Protein AF-A0AAJ2JBA6-F1 (afdb_monomer)

Solvent-accessible surface area (backbone atoms only — not comparable to full-atom values): 7989 Å² total; per-residue (Å²): 108,72,66,62,55,49,60,54,68,67,57,73,70,75,70,41,40,77,87,55,44,64,61,51,51,50,54,51,49,27,51,51,52,45,54,54,62,50,60,77,57,90,65,50,72,63,59,55,51,48,52,52,48,30,48,52,34,44,50,48,20,51,51,28,35,30,53,21,31,52,28,48,51,51,33,54,52,36,50,52,50,52,52,50,58,53,59,75,43,74,88,53,85,73,52,73,68,57,45,51,56,51,50,52,44,51,53,52,29,50,55,28,48,54,51,22,55,53,27,46,51,51,20,54,50,31,45,50,53,25,58,70,52,46,56,70,93,41,58,85,73,94,78,77,76,132

Foldseek 3Di:
DVVLLCLLVVQDLPQFDPVCVVLLVLLSQLLVVLVVVCVPDPRDPVSVVLSVVLSVLSSQLSVLRNQLSVLVVQLVVLVVVLVVLVVVCVPPDDDPVSVVVNVVSVVSSVVSVVSNVVSVVSSVVSSVVSVVSRDPVSNPDPPDDD

Nearest PDB structures (foldseek):
  3tul-assembly5_D  TM=8.675E-01  e=2.224E-01  Salmonella enterica subsp. enterica serovar Typhimurium
  4ilo-assembly1_A  TM=5.599E-01  e=1.055E+00  Chlamydia trachomatis L2/434/Bu
  8qb7-assembly1_A  TM=4.424E-01  e=3.302E+00  Saccharomyces cerevisiae
  7pru-assembly1_B  TM=3.758E-01  e=2.070E+00  Thermochaetoides thermophila DSM 1495

Radius of gyration: 21.53 Å; Cα contacts (8 Å, |Δi|>4): 115; chains: 1; bounding box: 51×33×66 Å

Mean predicted aligned error: 6.48 Å

pLDDT: mean 88.27, std 13.74, range [35.19, 98.19]

Sequence (146 aa):
MNELLAAIDSISLDEVMTADTSFLDEQRGAIRLWIGSVSQGEISKEARAAVLEAIKLFRAAVTCAKHKAKAQRQIEQAEAILKELDARQGGKQRSGEDLEDYNAVINRRADFIDKYNYRDNEFKSAYKDVSNAIPSEWAHGSGMRA

Organism: Stenotrophomonas maltophilia (NCBI:txid40324)

Secondary structure (DSSP, 8-state):
-HHHHHHHHTS--TTS-HHHHHHHHHHHHHHHHHHHHHTTS---HHHHHHHHHHHHHHHHHHHHHHHHHHHHHHHHHHHHHHHHHHHHHTTPPPPHHHHHHHHHHHHHHHHHHHHHHHHHHHHHHHHHHHHHHS-TTT--------

Structure (mmCIF, N/CA/C/O backbone):
data_AF-A0AAJ2JBA6-F1
#
_entry.id   AF-A0AAJ2JBA6-F1
#
loop_
_atom_site.group_PDB
_atom_site.id
_atom_site.type_symbol
_atom_site.label_atom_id
_atom_site.label_alt_id
_atom_site.label_comp_id
_atom_site.label_asym_id
_atom_site.label_entity_id
_atom_site.label_seq_id
_atom_site.pdbx_PDB_ins_code
_atom_site.Cartn_x
_atom_site.Cartn_y
_atom_site.Cartn_z
_atom_site.occupancy
_atom_site.B_iso_or_equiv
_atom_site.auth_seq_id
_atom_site.auth_comp_id
_atom_site.auth_asym_id
_atom_site.auth_atom_id
_atom_site.pdbx_PDB_model_num
ATOM 1 N N . MET A 1 1 ? 14.291 -9.634 -23.522 1.00 58.00 1 MET A N 1
ATOM 2 C CA . MET A 1 1 ? 12.965 -8.979 -23.515 1.00 58.00 1 MET A CA 1
ATOM 3 C C . MET A 1 1 ? 11.989 -9.677 -22.564 1.00 58.00 1 MET A C 1
ATOM 5 O O . MET A 1 1 ? 11.593 -9.046 -21.593 1.00 58.00 1 MET A O 1
ATOM 9 N N . ASN A 1 2 ? 11.684 -10.972 -22.750 1.00 74.31 2 ASN A N 1
ATOM 10 C CA . ASN A 1 2 ? 10.711 -11.700 -21.910 1.00 74.31 2 ASN A CA 1
ATOM 11 C C . ASN A 1 2 ? 11.012 -11.695 -20.399 1.00 74.31 2 ASN A C 1
ATOM 13 O O . ASN A 1 2 ? 10.084 -11.635 -19.607 1.00 74.31 2 ASN A O 1
ATOM 17 N N . GLU A 1 3 ? 12.282 -11.695 -19.985 1.00 86.88 3 GLU A N 1
ATOM 18 C CA . GLU A 1 3 ? 12.648 -11.719 -18.557 1.00 86.88 3 GLU A CA 1
ATOM 19 C C . GLU A 1 3 ? 12.299 -10.429 -17.801 1.00 86.88 3 GLU A C 1
ATOM 21 O O . GLU A 1 3 ? 11.880 -10.497 -16.651 1.00 86.88 3 GLU A O 1
ATOM 26 N N . LEU A 1 4 ? 12.460 -9.253 -18.424 1.00 90.06 4 LEU A N 1
ATOM 27 C CA . LEU A 1 4 ? 12.171 -7.970 -17.766 1.00 90.06 4 LEU A CA 1
ATOM 28 C C . LEU A 1 4 ? 10.663 -7.762 -17.618 1.00 90.06 4 LEU A C 1
ATOM 30 O O . LEU A 1 4 ? 10.206 -7.352 -16.555 1.00 90.06 4 LEU A O 1
ATOM 34 N N . LEU A 1 5 ? 9.901 -8.109 -18.663 1.00 91.88 5 LEU A N 1
ATOM 35 C CA . LEU A 1 5 ? 8.438 -8.110 -18.620 1.00 91.88 5 LEU A CA 1
ATOM 36 C C . LEU A 1 5 ? 7.916 -9.117 -17.587 1.00 91.88 5 LEU A C 1
ATOM 38 O O . LEU A 1 5 ? 7.072 -8.771 -16.770 1.00 91.88 5 LEU A O 1
ATOM 42 N N . ALA A 1 6 ? 8.478 -10.327 -17.544 1.00 92.88 6 ALA A N 1
ATOM 43 C CA . ALA A 1 6 ? 8.127 -11.306 -16.520 1.00 92.88 6 ALA A CA 1
ATOM 44 C C . ALA A 1 6 ? 8.463 -10.812 -15.101 1.00 92.88 6 ALA A C 1
ATOM 46 O O . ALA A 1 6 ? 7.680 -11.026 -14.182 1.00 92.88 6 ALA A O 1
ATOM 47 N N . ALA A 1 7 ? 9.595 -10.126 -14.909 1.00 94.12 7 ALA A N 1
ATOM 48 C CA . ALA A 1 7 ? 10.013 -9.623 -13.600 1.00 94.12 7 ALA A CA 1
ATOM 49 C C . ALA A 1 7 ? 9.124 -8.492 -13.058 1.00 94.12 7 ALA A C 1
ATOM 51 O O . ALA A 1 7 ? 8.947 -8.403 -11.839 1.00 94.12 7 ALA A O 1
ATOM 52 N N . ILE A 1 8 ? 8.586 -7.630 -13.931 1.00 95.31 8 ILE A N 1
ATOM 53 C CA . ILE A 1 8 ? 7.619 -6.596 -13.533 1.00 95.31 8 ILE A CA 1
ATOM 54 C C . ILE A 1 8 ? 6.219 -7.194 -13.329 1.00 95.31 8 ILE A C 1
ATOM 56 O O . ILE A 1 8 ? 5.551 -6.854 -12.352 1.00 95.31 8 ILE A O 1
ATOM 60 N N . ASP A 1 9 ? 5.809 -8.141 -14.179 1.00 94.88 9 ASP A N 1
ATOM 61 C CA . ASP A 1 9 ? 4.491 -8.785 -14.108 1.00 94.88 9 ASP A CA 1
ATOM 62 C C . ASP A 1 9 ? 4.377 -9.769 -12.933 1.00 94.88 9 ASP A C 1
ATOM 64 O O . ASP A 1 9 ? 3.285 -9.988 -12.414 1.00 94.88 9 ASP A O 1
ATOM 68 N N . SER A 1 10 ? 5.496 -10.309 -12.437 1.00 96.00 10 SER A N 1
ATOM 69 C CA . SER A 1 10 ? 5.507 -11.160 -11.241 1.00 96.00 10 SER A CA 1
ATOM 70 C C . SER A 1 10 ? 5.255 -10.392 -9.939 1.00 96.00 10 SER A C 1
ATOM 72 O O . SER A 1 10 ? 5.134 -11.001 -8.876 1.00 96.00 10 SER A O 1
ATOM 74 N N . ILE A 1 11 ? 5.265 -9.057 -9.964 1.00 96.75 11 ILE A N 1
ATOM 75 C CA . ILE A 1 11 ? 5.041 -8.241 -8.769 1.00 96.75 11 ILE A CA 1
ATOM 76 C C . ILE A 1 11 ? 3.529 -8.117 -8.572 1.00 96.75 11 ILE A C 1
ATOM 78 O O . ILE A 1 11 ? 2.869 -7.354 -9.260 1.00 96.75 11 ILE A O 1
ATOM 82 N N . SER A 1 12 ? 2.954 -8.863 -7.635 1.00 96.12 12 SER A N 1
ATOM 83 C CA . SER A 1 12 ? 1.514 -8.787 -7.350 1.00 96.12 12 SER A CA 1
ATOM 84 C C . SER A 1 12 ? 1.163 -7.521 -6.551 1.00 96.12 12 SER A C 1
ATOM 86 O O . SER A 1 12 ? 1.808 -7.232 -5.537 1.00 96.12 12 SER A O 1
ATOM 88 N N . LEU A 1 13 ? 0.109 -6.810 -6.975 1.00 96.00 13 LEU A N 1
ATOM 89 C CA . LEU A 1 13 ? -0.511 -5.710 -6.214 1.00 96.00 13 LEU A CA 1
ATOM 90 C C . LEU A 1 13 ? -1.586 -6.201 -5.237 1.00 96.00 13 LEU A C 1
ATOM 92 O O . LEU A 1 13 ? -2.236 -5.387 -4.586 1.00 96.00 13 LEU A O 1
ATOM 96 N N . ASP A 1 14 ? -1.763 -7.516 -5.096 1.00 95.44 14 ASP A N 1
ATOM 97 C CA . ASP A 1 14 ? -2.711 -8.060 -4.132 1.00 95.44 14 ASP A CA 1
ATOM 98 C C . ASP A 1 14 ? -2.360 -7.566 -2.733 1.00 95.44 14 ASP A C 1
ATOM 100 O O . ASP A 1 14 ? -1.184 -7.436 -2.373 1.00 95.44 14 ASP A O 1
ATOM 104 N N . GLU A 1 15 ? -3.402 -7.326 -1.943 1.00 95.12 15 GLU A N 1
ATOM 105 C CA . GLU A 1 15 ? -3.331 -6.800 -0.581 1.00 95.12 15 GLU A CA 1
ATOM 106 C C . GLU A 1 15 ? -2.904 -5.333 -0.453 1.00 95.12 15 GLU A C 1
ATOM 108 O O . GLU A 1 15 ? -2.895 -4.828 0.670 1.00 95.12 15 GLU A O 1
ATOM 113 N N . VAL A 1 16 ? -2.608 -4.637 -1.552 1.00 96.94 16 VAL A N 1
ATOM 114 C CA . VAL A 1 16 ? -2.426 -3.182 -1.546 1.00 96.94 16 VAL A CA 1
ATOM 115 C C . VAL A 1 16 ? -3.781 -2.484 -1.372 1.00 96.94 16 VAL A C 1
ATOM 117 O O . VAL A 1 16 ? -4.829 -3.011 -1.749 1.00 96.94 16 VAL A O 1
ATOM 120 N N . MET A 1 17 ? -3.780 -1.294 -0.769 1.00 95.56 17 MET A N 1
ATOM 121 C CA . MET A 1 17 ? -4.984 -0.468 -0.678 1.00 95.56 17 MET A CA 1
ATOM 122 C C . MET A 1 17 ? -5.414 0.007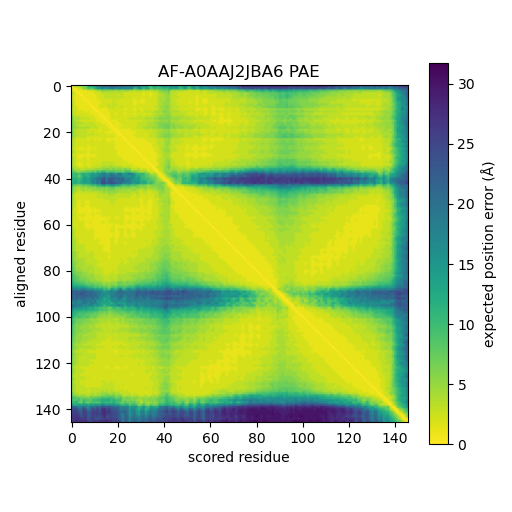 -2.069 1.00 95.56 17 MET A C 1
ATOM 124 O O . MET A 1 17 ? 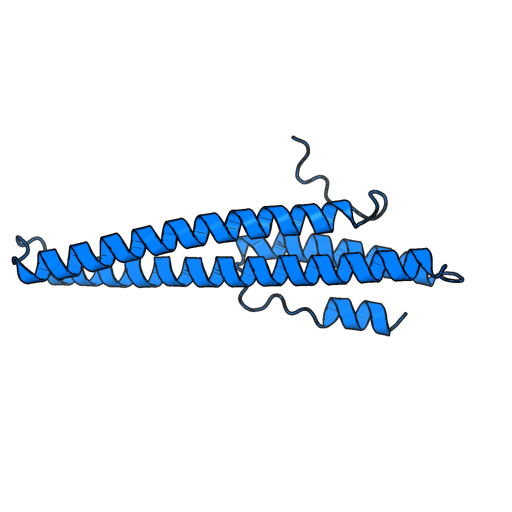-4.588 0.435 -2.875 1.00 95.56 17 MET A O 1
ATOM 128 N N . THR A 1 18 ? -6.722 0.031 -2.329 1.00 93.75 18 THR A N 1
ATOM 129 C CA . THR A 1 18 ? -7.272 0.548 -3.593 1.00 93.75 18 THR A CA 1
ATOM 130 C C . THR A 1 18 ? -6.785 1.969 -3.891 1.00 93.75 18 THR A C 1
ATOM 132 O O . THR A 1 18 ? -6.457 2.269 -5.034 1.00 93.75 18 THR A O 1
ATOM 135 N N . ALA A 1 19 ? -6.650 2.809 -2.858 1.00 91.25 19 ALA A N 1
ATOM 136 C CA . ALA A 1 19 ? -6.151 4.180 -2.978 1.00 91.25 19 ALA A CA 1
ATOM 137 C C . ALA A 1 19 ? -4.711 4.279 -3.518 1.00 91.25 19 ALA A C 1
ATOM 139 O O . ALA A 1 19 ? -4.378 5.267 -4.162 1.00 91.25 19 ALA A O 1
ATOM 140 N N . ASP A 1 20 ? -3.871 3.266 -3.286 1.00 93.44 20 ASP A N 1
ATOM 141 C CA . ASP A 1 20 ? -2.470 3.253 -3.727 1.00 93.44 20 ASP A CA 1
ATOM 142 C C . ASP A 1 20 ? -2.290 2.509 -5.069 1.00 93.44 20 ASP A C 1
ATOM 144 O O . ASP A 1 20 ? -1.245 2.613 -5.713 1.00 93.44 20 ASP A O 1
ATOM 148 N N . THR A 1 21 ? -3.305 1.753 -5.509 1.00 92.69 21 THR A N 1
ATOM 149 C CA . THR A 1 21 ? -3.210 0.862 -6.679 1.00 92.69 21 THR A CA 1
ATOM 150 C C . THR A 1 21 ? -3.040 1.643 -7.979 1.00 92.69 21 THR A C 1
ATOM 152 O O . THR A 1 21 ? -2.175 1.297 -8.776 1.00 92.69 21 THR A O 1
ATOM 155 N N . SER A 1 22 ? -3.795 2.731 -8.173 1.00 90.12 22 SER A N 1
ATOM 156 C CA . SER A 1 22 ? -3.709 3.552 -9.391 1.00 90.12 22 SER A CA 1
ATOM 157 C C . SER A 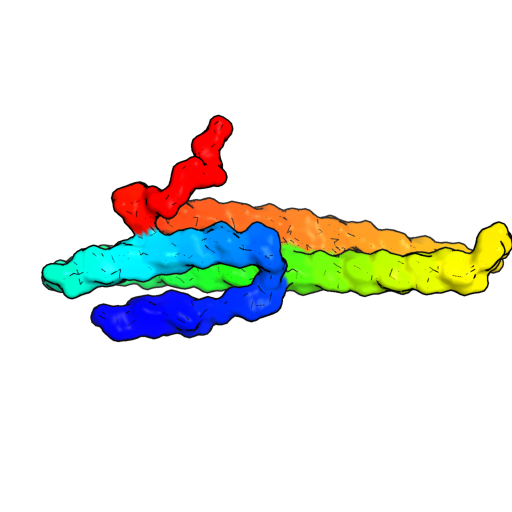1 22 ? -2.307 4.119 -9.614 1.00 90.12 22 SER A C 1
ATOM 159 O O . SER A 1 22 ? -1.799 4.083 -10.730 1.00 90.12 22 SER A O 1
ATOM 161 N N . PHE A 1 23 ? -1.659 4.583 -8.543 1.00 88.94 23 PHE A N 1
ATOM 162 C CA . PHE A 1 23 ? -0.299 5.115 -8.601 1.00 88.94 23 PHE A CA 1
ATOM 163 C C . PHE A 1 23 ? 0.716 4.023 -8.948 1.00 88.94 23 PHE A C 1
ATOM 165 O O . PHE A 1 23 ? 1.616 4.236 -9.754 1.00 88.94 23 PHE A O 1
ATOM 172 N N . LEU A 1 24 ? 0.577 2.832 -8.365 1.00 94.62 24 LEU A N 1
ATOM 173 C CA . LEU A 1 24 ? 1.471 1.709 -8.650 1.00 94.62 24 LEU A CA 1
ATOM 174 C C . LEU A 1 24 ? 1.283 1.159 -10.068 1.00 94.62 24 LEU A C 1
ATOM 176 O O . LEU A 1 24 ? 2.269 0.807 -10.717 1.00 94.62 24 LEU A O 1
ATOM 180 N N . ASP A 1 25 ? 0.054 1.111 -10.575 1.00 94.38 25 ASP A N 1
ATOM 181 C CA . ASP A 1 25 ? -0.205 0.709 -11.958 1.00 94.38 25 ASP A CA 1
ATOM 182 C C . ASP A 1 25 ? 0.350 1.723 -12.966 1.00 94.38 25 ASP A C 1
ATOM 184 O O . ASP A 1 25 ? 0.884 1.313 -13.998 1.00 94.38 25 ASP A O 1
ATOM 188 N N . GLU A 1 26 ? 0.325 3.022 -12.654 1.00 92.00 26 GLU A N 1
ATOM 189 C CA . GLU A 1 26 ? 0.992 4.050 -13.462 1.00 92.00 26 GLU A CA 1
ATOM 190 C C . GLU A 1 26 ? 2.505 3.788 -13.565 1.00 92.00 26 GLU A C 1
ATOM 192 O O . GLU A 1 26 ? 3.046 3.690 -14.669 1.00 92.00 26 GLU A O 1
ATOM 197 N N . GLN A 1 27 ? 3.182 3.572 -12.429 1.00 93.56 27 GLN A N 1
ATOM 198 C CA . GLN A 1 27 ? 4.622 3.272 -12.412 1.00 93.56 27 GLN A CA 1
ATOM 199 C C . GLN A 1 27 ? 4.945 1.969 -13.152 1.00 93.56 27 GLN A C 1
ATOM 201 O O . GLN A 1 27 ? 5.901 1.897 -13.927 1.00 93.56 27 GLN A O 1
ATOM 206 N N . ARG A 1 28 ? 4.122 0.932 -12.966 1.00 95.25 28 ARG A N 1
ATOM 207 C CA . ARG A 1 28 ? 4.23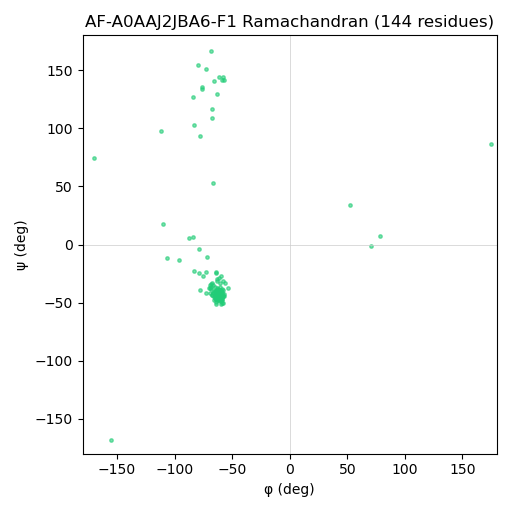2 -0.322 -13.718 1.00 95.25 28 ARG A CA 1
ATOM 208 C C . ARG A 1 28 ? 4.105 -0.086 -15.219 1.00 95.25 28 ARG A C 1
ATOM 210 O O . ARG A 1 28 ? 4.901 -0.634 -15.980 1.00 95.25 28 ARG A O 1
ATOM 217 N N . GLY A 1 29 ? 3.117 0.695 -15.647 1.00 93.00 29 GLY A N 1
ATOM 218 C CA . GLY A 1 29 ? 2.895 1.039 -17.049 1.00 93.00 29 GLY A CA 1
ATOM 219 C C . GLY A 1 29 ? 4.104 1.746 -17.657 1.00 93.00 29 GLY A C 1
ATOM 220 O O . GLY A 1 29 ? 4.599 1.321 -18.701 1.00 93.00 29 GLY A O 1
ATOM 221 N N . ALA A 1 30 ? 4.641 2.746 -16.960 1.00 91.94 30 ALA A N 1
ATOM 222 C CA . ALA A 1 30 ? 5.833 3.477 -17.380 1.00 91.94 30 ALA A CA 1
ATOM 223 C C . ALA A 1 30 ? 7.064 2.560 -17.518 1.00 91.94 30 ALA A C 1
ATOM 225 O O . ALA A 1 30 ? 7.759 2.595 -18.536 1.00 91.94 30 ALA A O 1
ATOM 226 N N . ILE A 1 31 ? 7.287 1.649 -16.561 1.00 92.69 31 ILE A N 1
ATOM 227 C CA . ILE A 1 31 ? 8.359 0.642 -16.646 1.00 92.69 31 ILE A CA 1
ATOM 228 C C . ILE A 1 31 ? 8.147 -0.292 -17.848 1.00 92.69 31 ILE A C 1
ATOM 230 O O . ILE A 1 31 ? 9.102 -0.597 -18.562 1.00 92.69 31 ILE A O 1
ATOM 234 N N . ARG A 1 32 ? 6.912 -0.738 -18.118 1.00 92.19 32 ARG A N 1
ATOM 235 C CA . ARG A 1 32 ? 6.603 -1.600 -19.278 1.00 92.19 32 ARG A CA 1
ATOM 236 C C . ARG A 1 32 ? 6.863 -0.891 -20.605 1.00 92.19 32 ARG A C 1
ATOM 238 O O . ARG A 1 32 ? 7.434 -1.508 -21.505 1.00 92.19 32 ARG A O 1
ATOM 245 N N . LEU A 1 33 ? 6.487 0.383 -20.721 1.00 88.75 33 LEU A N 1
ATOM 246 C CA . LEU A 1 33 ? 6.781 1.204 -21.899 1.00 88.75 33 LEU A CA 1
ATOM 247 C C . LEU A 1 33 ? 8.290 1.356 -22.099 1.00 88.75 33 LEU A C 1
ATOM 249 O O . LEU A 1 33 ? 8.785 1.133 -23.204 1.00 88.75 33 LEU A O 1
ATOM 253 N N . TRP A 1 34 ? 9.028 1.632 -21.021 1.00 88.94 34 TRP A N 1
ATOM 254 C CA . TRP A 1 34 ? 10.483 1.734 -21.068 1.00 88.94 34 TRP A CA 1
ATOM 255 C C . TRP A 1 34 ? 11.140 0.415 -21.505 1.00 88.94 34 TRP A C 1
ATOM 257 O O . TRP A 1 34 ? 11.982 0.417 -22.403 1.00 88.94 34 TRP A O 1
ATOM 267 N N . ILE A 1 35 ? 10.697 -0.731 -20.970 1.00 88.75 35 ILE A N 1
ATOM 268 C CA . ILE A 1 35 ? 11.144 -2.062 -21.422 1.00 88.75 35 ILE A CA 1
ATOM 269 C C . ILE A 1 35 ? 10.881 -2.252 -22.923 1.00 88.75 35 ILE A C 1
ATOM 271 O O . ILE A 1 35 ? 11.749 -2.765 -23.635 1.00 88.75 35 ILE A O 1
ATOM 275 N N . GLY A 1 36 ? 9.694 -1.863 -23.400 1.00 85.38 36 GLY A N 1
ATOM 276 C CA . GLY A 1 36 ? 9.302 -1.971 -24.805 1.00 85.38 36 GLY A CA 1
ATOM 277 C C . GLY A 1 36 ? 10.198 -1.148 -25.728 1.00 85.38 36 GLY A C 1
ATOM 278 O O . GLY A 1 36 ? 10.684 -1.678 -26.723 1.00 85.38 36 GLY A O 1
ATOM 279 N N . SER A 1 37 ? 10.476 0.101 -25.353 1.00 80.06 37 SER A N 1
ATOM 280 C CA . SER A 1 37 ? 11.365 1.011 -26.086 1.00 80.06 37 SER A CA 1
ATOM 281 C C . SER A 1 37 ? 12.801 0.491 -26.151 1.00 80.06 37 SER A C 1
ATOM 283 O O . SER A 1 37 ? 13.383 0.370 -27.228 1.00 80.06 37 SER A O 1
ATOM 285 N N . VAL A 1 38 ? 13.346 0.062 -25.008 1.00 75.12 38 VAL A N 1
ATOM 286 C CA . VAL A 1 38 ? 14.708 -0.479 -24.929 1.00 75.12 38 VAL A CA 1
ATOM 287 C C . VAL A 1 38 ? 14.835 -1.767 -25.755 1.00 75.12 38 VAL A C 1
ATOM 289 O O . VAL A 1 38 ? 15.883 -2.029 -26.330 1.00 75.12 38 VAL A O 1
ATOM 292 N N . SER A 1 39 ? 13.762 -2.548 -25.901 1.00 67.50 39 SER A N 1
ATOM 293 C CA . SER A 1 39 ? 13.784 -3.818 -26.642 1.00 67.50 39 SER A CA 1
ATOM 294 C C . SER A 1 39 ? 13.720 -3.690 -28.174 1.00 67.50 39 SER A C 1
ATOM 296 O O . SER A 1 39 ? 13.822 -4.714 -28.849 1.00 67.50 39 SER A O 1
ATOM 298 N N . GLN A 1 40 ? 13.570 -2.484 -28.740 1.00 62.59 40 GLN A N 1
ATOM 299 C CA . GLN A 1 40 ? 13.522 -2.261 -30.197 1.00 62.59 40 GLN A CA 1
ATOM 300 C C . GLN A 1 40 ? 14.915 -2.138 -30.867 1.00 62.59 40 GLN A C 1
ATOM 302 O O . GLN A 1 40 ? 14.988 -1.890 -32.069 1.00 62.59 40 GLN A O 1
ATOM 307 N N . GLY A 1 41 ? 16.017 -2.364 -30.132 1.00 61.94 41 GLY A N 1
ATOM 308 C CA . GLY A 1 41 ? 17.398 -2.359 -30.647 1.00 61.94 41 GLY A CA 1
ATOM 309 C C . GLY A 1 41 ? 18.383 -3.196 -29.808 1.00 61.94 41 GLY A C 1
ATOM 310 O O . GLY A 1 41 ? 17.969 -3.967 -28.940 1.00 61.94 41 GLY A O 1
ATOM 311 N N . GLU A 1 42 ? 19.697 -3.063 -30.047 1.00 61.00 42 GLU A N 1
ATOM 312 C CA . GLU A 1 42 ? 20.721 -3.631 -29.152 1.00 61.00 42 GLU A CA 1
ATOM 313 C C . GLU A 1 42 ? 20.694 -2.899 -27.805 1.00 61.00 42 GLU A C 1
ATOM 315 O O . GLU A 1 42 ? 21.074 -1.735 -27.686 1.00 61.00 42 GLU A O 1
ATOM 320 N N . ILE A 1 43 ? 20.220 -3.596 -26.773 1.00 66.06 43 ILE A N 1
ATOM 321 C CA . ILE A 1 43 ? 20.145 -3.063 -25.416 1.00 66.06 43 ILE A CA 1
ATOM 322 C C . ILE A 1 43 ? 21.563 -2.878 -24.876 1.00 66.06 43 ILE A C 1
ATOM 324 O O . ILE A 1 43 ? 22.270 -3.865 -24.647 1.00 66.06 43 ILE A O 1
ATOM 328 N N . SER A 1 44 ? 21.959 -1.635 -24.595 1.00 78.50 44 SER A N 1
ATOM 329 C CA . SER A 1 44 ? 23.185 -1.396 -23.837 1.00 78.50 44 SER A CA 1
ATOM 330 C C . SER A 1 44 ? 23.064 -2.027 -22.444 1.00 78.50 44 SER A C 1
ATOM 332 O O . SER A 1 44 ? 21.984 -2.064 -21.837 1.00 78.50 44 SER A O 1
ATOM 334 N N . LYS A 1 45 ? 24.167 -2.562 -21.911 1.00 81.38 45 LYS A N 1
ATOM 335 C CA . LYS A 1 45 ? 24.160 -3.202 -20.583 1.00 81.38 45 LYS A CA 1
ATOM 336 C C . LYS A 1 45 ? 23.690 -2.225 -19.504 1.00 81.38 45 LYS A C 1
ATOM 338 O O . LYS A 1 45 ? 23.033 -2.636 -18.550 1.00 81.38 45 LYS A O 1
ATOM 343 N N . GLU A 1 46 ? 23.975 -0.945 -19.702 1.00 84.56 46 GLU A N 1
ATOM 344 C CA . GLU A 1 46 ? 23.602 0.177 -18.852 1.00 84.56 46 GLU A CA 1
ATOM 345 C C . GLU A 1 46 ? 22.082 0.383 -18.842 1.00 84.56 46 GLU A C 1
ATOM 347 O O . GLU A 1 46 ? 21.484 0.445 -17.769 1.00 84.56 46 GLU A O 1
ATOM 352 N N . ALA A 1 47 ? 21.433 0.395 -20.013 1.00 83.88 47 ALA A N 1
ATOM 353 C CA . ALA A 1 47 ? 19.980 0.533 -20.111 1.00 83.88 47 ALA A CA 1
ATOM 354 C C . ALA A 1 47 ? 19.258 -0.655 -19.456 1.00 83.88 47 ALA A C 1
ATOM 356 O O . ALA A 1 47 ? 18.306 -0.469 -18.697 1.00 83.88 47 ALA A O 1
ATOM 357 N N . ARG A 1 48 ? 19.750 -1.886 -19.670 1.00 86.69 48 ARG A N 1
ATOM 358 C CA . ARG A 1 48 ? 19.201 -3.077 -18.994 1.00 86.69 48 ARG A CA 1
ATOM 359 C C . ARG A 1 48 ? 19.356 -2.995 -17.476 1.00 86.69 48 ARG A C 1
ATOM 361 O O . ARG A 1 48 ? 18.432 -3.371 -16.756 1.00 86.69 48 ARG A O 1
ATOM 368 N N . ALA A 1 49 ? 20.511 -2.543 -16.989 1.00 89.81 49 ALA A N 1
ATOM 369 C CA . ALA A 1 49 ? 20.769 -2.400 -15.560 1.00 89.81 49 ALA A CA 1
ATOM 370 C C . ALA A 1 49 ? 19.850 -1.350 -14.917 1.00 89.81 49 ALA A C 1
ATOM 372 O O . ALA A 1 49 ? 19.296 -1.608 -13.851 1.00 89.81 49 ALA A O 1
ATOM 373 N N . ALA A 1 50 ? 19.629 -0.219 -15.591 1.00 91.25 50 ALA A N 1
ATOM 374 C CA . ALA A 1 50 ? 18.743 0.839 -15.115 1.00 91.25 50 ALA A CA 1
ATOM 375 C C . ALA A 1 50 ? 17.279 0.368 -15.006 1.00 91.25 50 ALA A C 1
ATOM 377 O O . ALA A 1 50 ? 16.636 0.576 -13.979 1.00 91.25 50 ALA A O 1
ATOM 378 N N . VAL A 1 51 ? 16.778 -0.362 -16.011 1.00 91.75 51 VAL A N 1
ATOM 379 C CA . VAL A 1 51 ? 15.430 -0.960 -15.972 1.00 91.75 51 VAL A CA 1
ATOM 380 C C . VAL A 1 51 ? 15.294 -1.970 -14.830 1.00 91.75 51 VAL A C 1
ATOM 382 O O . VAL A 1 51 ? 14.290 -1.979 -14.119 1.00 91.75 51 VAL A O 1
ATOM 385 N N . LEU A 1 52 ? 16.301 -2.827 -14.631 1.00 93.25 52 LEU A N 1
ATOM 386 C CA . LEU A 1 52 ? 16.304 -3.786 -13.523 1.00 93.25 52 LEU A CA 1
ATOM 387 C C . LEU A 1 52 ? 16.251 -3.084 -12.168 1.00 93.25 52 LEU A C 1
ATOM 389 O O . LEU A 1 52 ? 15.560 -3.559 -11.268 1.00 93.25 52 LEU A O 1
ATOM 393 N N . GLU A 1 53 ? 16.960 -1.968 -12.020 1.00 95.19 53 GLU A N 1
ATOM 394 C CA . GLU A 1 53 ? 16.928 -1.181 -10.794 1.00 95.19 53 GLU A CA 1
ATOM 395 C C . GLU A 1 53 ? 15.546 -0.567 -10.550 1.00 95.19 53 GLU A C 1
ATOM 397 O O . GLU A 1 53 ? 14.994 -0.733 -9.464 1.00 95.19 53 GLU A O 1
ATOM 402 N N . ALA A 1 54 ? 14.914 0.010 -11.575 1.00 95.31 54 ALA A N 1
ATOM 403 C CA . ALA A 1 54 ? 13.542 0.506 -11.466 1.00 95.31 54 ALA A CA 1
ATOM 404 C C . ALA A 1 54 ? 12.540 -0.599 -11.080 1.00 95.31 54 ALA A C 1
ATOM 406 O O . ALA A 1 54 ? 11.665 -0.370 -10.247 1.00 95.31 54 ALA A O 1
ATOM 407 N N . ILE A 1 55 ? 12.694 -1.825 -11.598 1.00 96.44 55 ILE A N 1
ATOM 408 C CA . ILE A 1 55 ? 11.857 -2.970 -11.195 1.00 96.44 55 ILE A CA 1
ATOM 409 C C . ILE A 1 55 ? 12.066 -3.328 -9.712 1.00 96.44 55 ILE A C 1
ATOM 411 O O . ILE A 1 55 ? 11.097 -3.643 -9.013 1.00 96.44 55 ILE A O 1
ATOM 415 N N . LYS A 1 56 ? 13.306 -3.284 -9.200 1.00 97.38 56 LYS A N 1
ATOM 416 C CA . LYS A 1 56 ? 13.578 -3.530 -7.771 1.00 97.38 56 LYS A CA 1
ATOM 417 C C . LYS A 1 56 ? 12.951 -2.456 -6.892 1.00 97.38 56 LYS A C 1
ATOM 419 O O . LYS A 1 56 ? 12.302 -2.797 -5.904 1.00 97.38 56 LYS A O 1
ATOM 424 N N . LEU A 1 57 ? 13.111 -1.189 -7.265 1.00 97.44 57 LEU A N 1
ATOM 425 C CA . LEU A 1 57 ? 12.501 -0.068 -6.557 1.00 97.44 57 LEU A CA 1
ATOM 426 C C . LEU A 1 57 ? 10.975 -0.197 -6.571 1.00 97.44 57 LEU A C 1
ATOM 428 O O . LEU A 1 57 ? 10.332 -0.035 -5.537 1.00 97.44 57 LEU A O 1
ATOM 432 N N . PHE A 1 58 ? 10.389 -0.599 -7.704 1.00 97.75 58 PHE A N 1
ATOM 433 C CA . PHE A 1 58 ? 8.947 -0.808 -7.811 1.00 97.75 58 PHE A CA 1
ATOM 434 C C . PHE A 1 58 ? 8.471 -1.922 -6.877 1.00 97.75 58 PHE A C 1
ATOM 436 O O . PHE A 1 58 ? 7.485 -1.761 -6.158 1.00 97.75 58 PHE A O 1
ATOM 443 N N . ARG A 1 59 ? 9.214 -3.030 -6.793 1.00 98.00 59 ARG A N 1
ATOM 444 C CA . ARG A 1 59 ? 8.939 -4.097 -5.821 1.00 98.00 59 ARG A CA 1
ATOM 445 C C . ARG A 1 59 ? 9.006 -3.598 -4.375 1.00 98.00 59 ARG A C 1
ATOM 447 O O . ARG A 1 59 ? 8.177 -4.008 -3.559 1.00 98.00 59 ARG A O 1
ATOM 454 N N . ALA A 1 60 ? 9.972 -2.740 -4.055 1.00 97.19 60 ALA A N 1
ATOM 455 C CA . ALA A 1 60 ? 10.089 -2.138 -2.731 1.00 97.19 60 ALA A CA 1
ATOM 456 C C . ALA A 1 60 ? 8.875 -1.248 -2.420 1.00 97.19 60 ALA A C 1
ATOM 458 O O . ALA A 1 60 ? 8.249 -1.431 -1.377 1.00 97.19 60 ALA A O 1
ATOM 459 N N . ALA A 1 61 ? 8.463 -0.389 -3.358 1.00 97.38 61 ALA A N 1
ATOM 460 C CA . ALA A 1 61 ? 7.273 0.450 -3.216 1.00 97.38 61 ALA A CA 1
ATOM 461 C C . ALA A 1 61 ? 5.998 -0.378 -2.997 1.00 97.38 61 ALA A C 1
ATOM 463 O O . ALA A 1 61 ? 5.238 -0.105 -2.069 1.00 97.38 61 ALA A O 1
ATOM 464 N N . VAL A 1 62 ? 5.799 -1.448 -3.775 1.00 98.12 62 VAL A N 1
ATOM 465 C CA . VAL A 1 62 ? 4.676 -2.383 -3.583 1.00 98.12 62 VAL A CA 1
ATOM 466 C C . VAL A 1 62 ? 4.729 -3.043 -2.201 1.00 98.12 62 VAL A C 1
ATOM 468 O O . VAL A 1 62 ? 3.705 -3.167 -1.534 1.00 98.12 62 VAL A O 1
ATOM 471 N N . THR A 1 63 ? 5.914 -3.432 -1.729 1.00 97.75 63 THR A N 1
ATOM 472 C CA . THR A 1 63 ? 6.081 -4.027 -0.392 1.00 97.75 63 THR A CA 1
ATOM 473 C C . THR A 1 63 ? 5.709 -3.036 0.715 1.00 97.75 63 THR A C 1
ATOM 475 O O . THR A 1 63 ? 4.958 -3.387 1.628 1.00 97.75 63 THR A O 1
ATOM 478 N N . CYS A 1 64 ? 6.156 -1.781 0.612 1.00 97.44 64 CYS A N 1
ATOM 479 C CA . CYS A 1 64 ? 5.763 -0.712 1.531 1.00 97.44 64 CYS A CA 1
ATOM 480 C C . CYS A 1 64 ? 4.245 -0.475 1.510 1.00 97.44 64 CYS A C 1
ATOM 482 O O . CYS A 1 64 ? 3.629 -0.394 2.573 1.00 97.44 64 CYS A O 1
ATOM 484 N N . ALA A 1 65 ? 3.625 -0.457 0.326 1.00 97.62 65 ALA A N 1
ATOM 485 C CA . ALA A 1 65 ? 2.178 -0.304 0.181 1.00 97.62 65 ALA A CA 1
ATOM 486 C C . ALA A 1 65 ? 1.399 -1.447 0.859 1.00 97.62 65 ALA A C 1
ATOM 488 O O . ALA A 1 65 ? 0.411 -1.201 1.550 1.00 97.62 65 ALA A O 1
ATOM 489 N N . LYS A 1 66 ? 1.871 -2.699 0.757 1.00 98.19 66 LYS A N 1
ATOM 490 C CA . LYS A 1 66 ? 1.275 -3.840 1.481 1.00 98.19 66 LYS A CA 1
ATOM 491 C C . LYS A 1 66 ? 1.425 -3.707 2.996 1.00 98.19 66 LYS A C 1
ATOM 493 O O . LYS A 1 66 ? 0.492 -4.004 3.742 1.00 98.19 66 LYS A O 1
ATOM 498 N N . HIS A 1 67 ? 2.575 -3.237 3.481 1.00 97.62 67 HIS A N 1
ATOM 499 C CA . HIS A 1 67 ? 2.771 -2.985 4.912 1.00 97.62 67 HIS A CA 1
ATOM 500 C C . HIS A 1 67 ? 1.849 -1.882 5.441 1.00 97.62 67 HIS A C 1
ATOM 502 O O . HIS A 1 67 ? 1.267 -2.045 6.517 1.00 97.62 67 HIS A O 1
ATOM 508 N N . LYS A 1 68 ? 1.679 -0.799 4.676 1.00 97.31 68 LYS A N 1
ATOM 509 C CA . LYS A 1 68 ? 0.711 0.268 4.950 1.00 97.31 68 LYS A CA 1
ATOM 510 C C . LYS A 1 68 ? -0.717 -0.284 4.995 1.00 97.31 68 LYS A C 1
ATOM 512 O O . LYS A 1 68 ? -1.403 -0.098 5.997 1.00 97.31 68 LYS A O 1
ATOM 517 N N . ALA A 1 69 ? -1.126 -1.053 3.985 1.00 97.69 69 ALA A N 1
ATOM 518 C CA . ALA A 1 69 ? -2.441 -1.694 3.930 1.00 97.69 69 ALA A CA 1
ATOM 519 C C . ALA A 1 69 ? -2.701 -2.605 5.137 1.00 97.69 69 ALA A C 1
ATOM 521 O O . ALA A 1 69 ? -3.777 -2.586 5.734 1.00 97.69 69 ALA A O 1
ATOM 522 N N . LYS A 1 70 ? -1.694 -3.386 5.544 1.00 97.38 70 LYS A N 1
ATOM 523 C CA . LYS A 1 70 ? -1.783 -4.227 6.738 1.00 97.38 70 LYS A CA 1
ATOM 524 C C . LYS A 1 70 ? -1.983 -3.391 7.999 1.00 97.38 70 LYS A C 1
ATOM 526 O O . LYS A 1 70 ? -2.819 -3.765 8.809 1.00 97.38 70 LYS A O 1
ATOM 531 N N . ALA A 1 71 ? -1.250 -2.289 8.168 1.00 96.81 71 ALA A N 1
ATOM 532 C CA . ALA A 1 71 ? -1.425 -1.394 9.313 1.00 96.81 71 ALA A CA 1
ATOM 533 C C . ALA A 1 71 ? -2.832 -0.772 9.339 1.00 96.81 71 ALA A C 1
ATOM 535 O O . ALA A 1 71 ? -3.471 -0.780 10.387 1.00 96.81 71 ALA A O 1
ATOM 536 N N . GLN A 1 72 ? -3.355 -0.352 8.182 1.00 97.94 72 GLN A N 1
ATOM 537 C CA . GLN A 1 72 ? -4.722 0.161 8.054 1.00 97.94 72 GLN A CA 1
ATOM 538 C C . GLN A 1 72 ? -5.771 -0.864 8.512 1.00 97.94 72 GLN A C 1
ATOM 540 O O . GLN A 1 72 ? -6.649 -0.534 9.304 1.00 97.94 72 GLN A O 1
ATOM 545 N N . ARG A 1 73 ? -5.634 -2.139 8.120 1.00 97.56 73 ARG A N 1
ATOM 546 C CA . ARG A 1 73 ? -6.534 -3.210 8.593 1.00 97.56 73 ARG A CA 1
ATOM 547 C C . ARG A 1 73 ? -6.499 -3.383 10.115 1.00 97.56 73 ARG A C 1
ATOM 549 O O . ARG A 1 73 ? -7.512 -3.734 10.708 1.00 97.56 73 ARG A O 1
ATOM 556 N N . GLN A 1 74 ? -5.351 -3.152 10.760 1.00 97.50 74 GLN A N 1
ATOM 557 C CA . GLN A 1 74 ? -5.255 -3.212 12.226 1.00 97.50 74 GLN A CA 1
ATOM 558 C C . GLN A 1 74 ? -6.039 -2.068 12.887 1.00 97.50 74 GLN A C 1
ATOM 560 O O . GLN A 1 74 ? -6.672 -2.285 13.919 1.00 97.50 74 GLN A O 1
ATOM 565 N N . ILE A 1 75 ? -6.036 -0.876 12.279 1.00 97.88 75 ILE A N 1
ATOM 566 C CA . ILE A 1 75 ? -6.845 0.267 12.727 1.00 97.88 75 ILE A CA 1
ATOM 567 C C . ILE A 1 75 ? -8.332 -0.070 12.598 1.00 97.88 75 ILE A C 1
ATOM 569 O O . ILE A 1 75 ? -9.065 0.049 13.574 1.00 97.88 75 ILE A O 1
ATOM 573 N N . GLU A 1 76 ? -8.759 -0.571 11.437 1.00 97.38 76 GLU A N 1
ATOM 574 C CA . GLU A 1 76 ? -10.155 -0.953 11.175 1.00 97.38 76 GLU A CA 1
ATOM 575 C C . GLU A 1 76 ? -10.653 -2.035 12.143 1.00 97.38 76 GLU A C 1
ATOM 577 O O . GLU A 1 76 ? -11.772 -1.961 12.647 1.00 97.38 76 GLU A O 1
ATOM 582 N N . GLN A 1 77 ? -9.810 -3.023 12.461 1.00 97.44 77 GLN A N 1
ATOM 583 C CA . GLN A 1 77 ? -10.120 -4.042 13.466 1.00 97.44 77 GLN A CA 1
ATOM 584 C C . GLN A 1 77 ? -10.295 -3.435 14.862 1.00 97.44 77 GLN A C 1
ATOM 586 O O . GLN A 1 77 ? -11.240 -3.785 15.565 1.00 97.44 77 GLN A O 1
ATOM 591 N N . ALA A 1 78 ? -9.413 -2.517 15.267 1.00 97.00 78 ALA A N 1
ATOM 592 C CA . ALA A 1 78 ? -9.543 -1.835 16.551 1.00 97.00 78 ALA A CA 1
ATOM 593 C C . ALA A 1 78 ? -10.812 -0.964 16.606 1.00 97.00 78 ALA A C 1
ATOM 595 O O . ALA A 1 78 ? -11.515 -0.970 17.612 1.00 97.00 78 ALA A O 1
ATOM 596 N N . GLU A 1 79 ? -11.152 -0.269 15.519 1.00 97.00 79 GLU A N 1
ATOM 597 C CA . GLU A 1 79 ? -12.387 0.519 15.405 1.00 97.00 79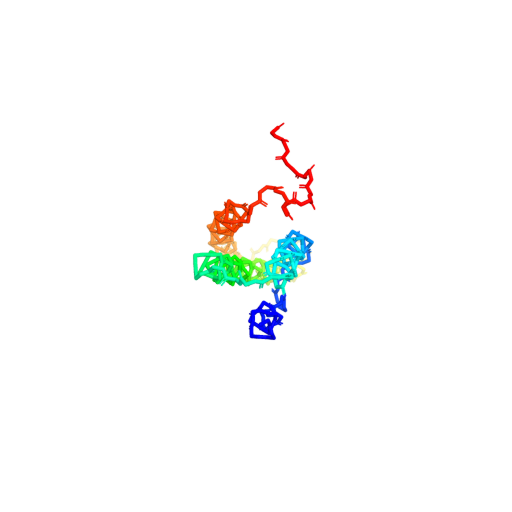 GLU A CA 1
ATOM 598 C C . GLU A 1 79 ? -13.645 -0.350 15.467 1.00 97.00 79 GLU A C 1
ATOM 600 O O . GLU A 1 79 ? -14.616 0.020 16.130 1.00 97.00 79 GLU A O 1
ATOM 605 N N . ALA A 1 80 ? -13.626 -1.527 14.838 1.00 96.94 80 ALA A N 1
ATOM 606 C CA . ALA A 1 80 ? -14.721 -2.486 14.931 1.00 96.94 80 ALA A CA 1
ATOM 607 C C . ALA A 1 80 ? -14.936 -2.964 16.377 1.00 96.94 80 ALA A C 1
ATOM 609 O O . ALA A 1 80 ? -16.078 -3.018 16.834 1.00 96.94 80 ALA A O 1
ATOM 610 N N . ILE A 1 81 ? -13.851 -3.239 17.111 1.00 95.25 81 ILE A N 1
ATOM 611 C CA . ILE A 1 81 ? -13.915 -3.619 18.529 1.00 95.25 81 ILE A CA 1
ATOM 612 C C . ILE A 1 81 ? -14.483 -2.470 19.370 1.00 95.25 81 ILE A C 1
ATOM 614 O O . ILE A 1 81 ? -15.394 -2.696 20.163 1.00 95.25 81 ILE A O 1
ATOM 618 N N . LEU A 1 82 ? -14.002 -1.234 19.184 1.00 94.38 82 LEU A N 1
ATOM 619 C CA . LEU A 1 82 ? -14.525 -0.067 19.910 1.00 94.38 82 LEU A CA 1
ATOM 620 C C . LEU A 1 82 ? -16.027 0.113 19.674 1.00 94.38 82 LEU A C 1
ATOM 622 O O . LEU A 1 82 ? -16.781 0.291 20.628 1.00 94.38 82 LEU A O 1
ATOM 626 N N . LYS A 1 83 ? -16.474 -0.027 18.423 1.00 93.31 83 LYS A N 1
ATOM 627 C CA . LYS A 1 83 ? -17.892 0.054 18.063 1.00 93.31 83 LYS A CA 1
ATOM 628 C C . LYS A 1 83 ? -18.728 -1.037 18.735 1.00 93.31 83 LYS A C 1
ATOM 630 O O . LYS A 1 83 ? -19.862 -0.779 19.136 1.00 93.31 83 LYS A O 1
ATOM 635 N N . GLU A 1 84 ? -18.196 -2.250 18.856 1.00 92.38 84 GLU A N 1
ATOM 636 C CA . GLU A 1 84 ? -18.871 -3.339 19.563 1.00 92.38 84 GLU A CA 1
ATOM 637 C C . GLU A 1 84 ? -18.967 -3.063 21.071 1.00 92.38 84 GLU A C 1
ATOM 639 O O . GLU A 1 84 ? -20.032 -3.249 21.662 1.00 92.38 84 GLU A O 1
ATOM 644 N N . LEU A 1 85 ? -17.890 -2.565 21.684 1.00 89.38 85 LEU A N 1
ATOM 645 C CA . LEU A 1 85 ? -17.879 -2.164 23.093 1.00 89.38 85 LEU A CA 1
ATOM 646 C C . LEU A 1 85 ? -18.872 -1.024 23.368 1.00 89.38 85 LEU A C 1
ATOM 648 O O . LEU A 1 85 ? -19.599 -1.074 24.359 1.00 89.38 85 LEU A O 1
ATOM 652 N N . ASP A 1 86 ? -18.958 -0.028 22.482 1.00 89.00 86 ASP A N 1
ATOM 653 C CA . ASP A 1 86 ? -19.963 1.042 22.555 1.00 89.00 86 ASP A CA 1
ATOM 654 C C . ASP A 1 86 ? -21.393 0.488 22.450 1.00 89.00 86 ASP A C 1
ATOM 656 O O . ASP A 1 86 ? -22.271 0.845 23.242 1.00 89.00 86 ASP A O 1
ATOM 660 N N . ALA A 1 87 ? -21.638 -0.425 21.504 1.00 88.06 87 ALA A N 1
ATOM 661 C CA . ALA A 1 87 ? -22.954 -1.024 21.298 1.00 88.06 87 ALA A CA 1
ATOM 662 C C . ALA A 1 87 ? -23.424 -1.839 22.514 1.00 88.06 87 ALA A C 1
ATOM 664 O O . ALA A 1 87 ? -24.596 -1.765 22.889 1.00 88.06 87 ALA A O 1
ATOM 665 N N . ARG A 1 88 ? -22.514 -2.576 23.165 1.00 85.81 88 ARG A N 1
ATOM 666 C CA . ARG A 1 88 ? -22.811 -3.381 24.363 1.00 85.81 88 ARG A CA 1
ATOM 667 C C . ARG A 1 88 ? -23.250 -2.538 25.560 1.00 85.81 88 ARG A C 1
ATOM 669 O O . ARG A 1 88 ? -23.977 -3.038 26.416 1.00 85.81 88 ARG A O 1
ATOM 676 N N . GLN A 1 89 ? -22.863 -1.266 25.619 1.00 83.75 89 GLN A N 1
ATOM 677 C CA . GLN A 1 89 ? -23.224 -0.402 26.741 1.00 83.75 89 GLN A CA 1
ATOM 678 C C . GLN A 1 89 ? -24.607 0.224 26.645 1.00 83.75 89 GLN A C 1
ATOM 680 O O . GLN A 1 89 ? -25.168 0.596 27.676 1.00 83.75 89 GLN A O 1
ATOM 685 N N . GLY A 1 90 ? -25.174 0.354 25.443 1.00 78.31 90 GLY A N 1
ATOM 686 C CA . GLY A 1 90 ? -26.527 0.891 25.264 1.00 78.31 90 GLY A CA 1
ATOM 687 C C . GLY A 1 90 ? -26.755 2.251 25.945 1.00 78.31 90 GLY A C 1
ATOM 688 O O . GLY A 1 90 ? -27.837 2.490 26.475 1.00 78.31 90 GLY A O 1
ATOM 689 N N . GLY A 1 91 ? -25.728 3.110 26.001 1.00 74.69 91 GLY A N 1
ATOM 690 C CA . GLY A 1 91 ? -25.789 4.431 26.643 1.00 74.69 91 GLY A CA 1
ATOM 691 C C . GLY A 1 91 ? -25.694 4.434 28.176 1.00 74.69 91 GLY A C 1
ATOM 692 O O . GLY A 1 91 ? -25.879 5.483 28.790 1.00 74.69 91 GLY A O 1
ATOM 693 N N . LYS A 1 92 ? -25.413 3.289 28.811 1.00 81.31 92 LYS A N 1
ATOM 694 C CA . LYS A 1 92 ? -25.146 3.207 30.255 1.00 81.31 92 LYS A CA 1
ATOM 695 C C . LYS A 1 92 ? -23.711 3.622 30.570 1.00 81.31 92 LYS A C 1
ATOM 697 O O . LYS A 1 92 ? -22.814 3.495 29.741 1.00 81.31 92 LYS A O 1
ATOM 702 N N . GLN A 1 93 ? -23.493 4.087 31.798 1.00 79.00 93 GLN A N 1
ATOM 703 C CA . GLN A 1 93 ? -22.153 4.375 32.296 1.00 79.00 93 GLN A CA 1
ATOM 704 C C . GLN A 1 93 ? -21.333 3.078 32.345 1.00 79.00 93 GLN A C 1
ATOM 706 O O . GLN A 1 93 ? -21.801 2.068 32.875 1.00 79.00 93 GLN A O 1
ATOM 711 N N . ARG A 1 94 ? -20.131 3.113 31.762 1.00 82.12 94 ARG A N 1
ATOM 712 C CA . ARG A 1 94 ? -19.200 1.980 31.738 1.00 82.12 94 ARG A CA 1
ATOM 713 C C . ARG A 1 94 ? -18.879 1.512 33.163 1.00 82.12 94 ARG A C 1
ATOM 715 O O . ARG A 1 94 ? -18.681 2.356 34.042 1.00 82.12 94 ARG A O 1
ATOM 722 N N . SER A 1 95 ? -18.755 0.202 33.380 1.00 85.06 95 SER A N 1
ATOM 723 C CA . SER A 1 95 ? -18.102 -0.300 34.594 1.00 85.06 95 SER A CA 1
ATOM 724 C C . SER A 1 95 ? -16.594 0.012 34.566 1.00 85.06 95 SER A C 1
ATOM 726 O O . SER A 1 95 ? -16.058 0.407 33.528 1.00 85.06 95 SER A O 1
ATOM 728 N N . GLY A 1 96 ? -15.904 -0.133 35.703 1.00 85.44 96 GLY A N 1
ATOM 729 C CA . GLY A 1 96 ? -14.450 0.078 35.768 1.00 85.44 96 GLY A CA 1
ATOM 730 C C . GLY A 1 96 ? -13.677 -0.851 34.826 1.00 85.44 96 GLY A C 1
ATOM 731 O O . GLY A 1 96 ? -12.821 -0.386 34.084 1.00 85.44 96 GLY A O 1
ATOM 732 N N . GLU A 1 97 ? -14.059 -2.127 34.781 1.00 84.12 97 GLU A N 1
ATOM 733 C CA . GLU A 1 97 ? -13.472 -3.137 33.891 1.00 84.12 97 GLU A CA 1
ATOM 734 C C . GLU A 1 97 ? -13.747 -2.817 32.409 1.00 84.12 97 GLU A C 1
ATOM 736 O O . GLU A 1 97 ? -12.826 -2.785 31.597 1.00 84.12 97 GLU A O 1
ATOM 741 N N . ASP A 1 98 ? -14.983 -2.427 32.065 1.00 84.94 98 ASP A N 1
ATOM 742 C CA . ASP A 1 98 ? -15.318 -2.017 30.691 1.00 84.94 98 ASP A CA 1
ATOM 743 C C . ASP A 1 98 ? -14.552 -0.757 30.242 1.00 84.94 98 ASP A C 1
ATOM 745 O O . ASP A 1 98 ? -14.298 -0.569 29.050 1.00 84.94 98 ASP A O 1
ATOM 749 N N . LEU A 1 99 ? -14.231 0.155 31.171 1.00 88.12 99 LEU A N 1
ATOM 750 C CA . LEU A 1 99 ? -13.399 1.331 30.887 1.00 88.12 99 LEU A CA 1
ATOM 751 C C . LEU A 1 99 ? -11.957 0.942 30.603 1.00 88.12 99 LEU A C 1
ATOM 753 O O . LEU A 1 99 ? -11.351 1.523 29.704 1.00 88.12 99 LEU A O 1
ATOM 757 N N . GLU A 1 100 ? -11.406 0.002 31.362 1.00 90.12 100 GLU A N 1
ATOM 758 C CA . GLU A 1 100 ? -10.043 -0.488 31.167 1.00 90.12 100 GLU A CA 1
ATOM 759 C C . GLU A 1 100 ? -9.894 -1.162 29.801 1.00 90.12 100 GLU A C 1
ATOM 761 O O . GLU A 1 100 ? -9.005 -0.782 29.036 1.00 90.12 100 GLU A O 1
ATOM 766 N N . ASP A 1 101 ? -10.819 -2.054 29.440 1.00 89.38 101 ASP A N 1
ATOM 767 C CA . ASP A 1 101 ? -10.840 -2.712 28.130 1.00 89.38 101 ASP A CA 1
ATOM 768 C C . ASP A 1 101 ? -10.984 -1.706 26.983 1.00 89.38 101 ASP A C 1
ATOM 770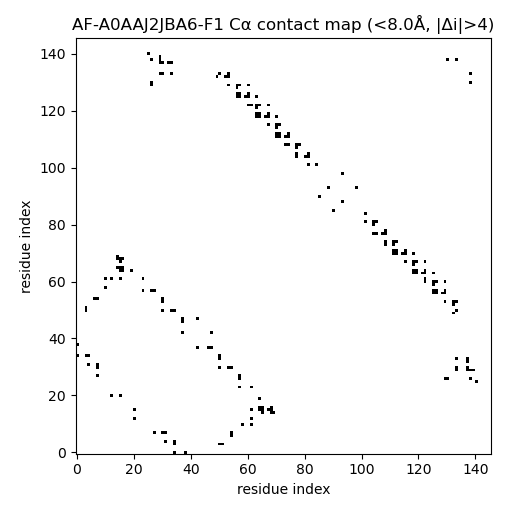 O O . ASP A 1 101 ? -10.239 -1.744 25.998 1.00 89.38 101 ASP A O 1
ATOM 774 N N . TYR A 1 102 ? -11.908 -0.754 27.118 1.00 91.62 102 TYR A N 1
ATOM 775 C CA . TYR A 1 102 ? -12.116 0.290 26.119 1.00 91.62 102 TYR A CA 1
ATOM 776 C C . TYR A 1 102 ? -10.862 1.161 25.933 1.00 91.62 102 TYR A C 1
ATOM 778 O O . TYR A 1 102 ? -10.411 1.383 24.806 1.00 91.62 102 TYR A O 1
ATOM 786 N N . ASN A 1 103 ? -10.245 1.603 27.033 1.00 93.94 103 ASN 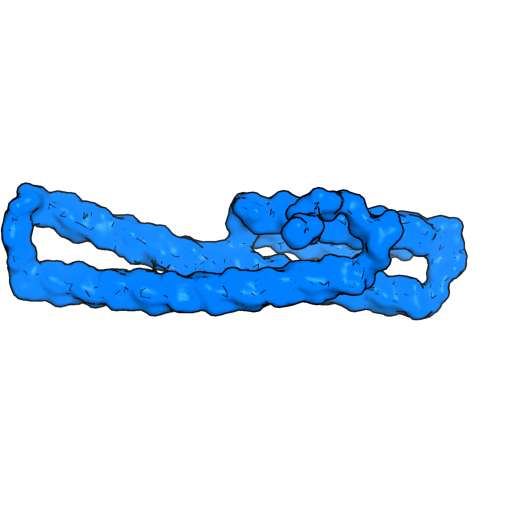A N 1
ATOM 787 C CA . ASN A 1 103 ? -9.015 2.395 27.000 1.00 93.94 103 ASN A CA 1
ATOM 788 C C . ASN A 1 103 ? -7.832 1.600 26.427 1.00 93.94 103 ASN A C 1
ATOM 790 O O . ASN A 1 103 ? -7.021 2.156 25.684 1.00 93.94 103 ASN A O 1
ATOM 794 N N . ALA A 1 104 ? -7.741 0.297 26.707 1.00 95.19 104 ALA A N 1
ATOM 795 C CA . ALA A 1 104 ? -6.712 -0.567 26.136 1.00 95.19 104 ALA A CA 1
ATOM 796 C C . ALA A 1 104 ? -6.819 -0.647 24.604 1.00 95.19 104 ALA A C 1
ATOM 798 O O . ALA A 1 104 ? -5.804 -0.577 23.904 1.00 95.19 104 ALA A O 1
ATOM 799 N N . VAL A 1 105 ? -8.040 -0.742 24.066 1.00 95.81 105 VAL A N 1
ATOM 800 C CA . VAL A 1 105 ? -8.267 -0.749 22.613 1.00 95.81 105 VAL A CA 1
ATOM 801 C C . VAL A 1 105 ? -7.987 0.627 21.999 1.00 95.81 105 VAL A C 1
ATOM 803 O O . VAL A 1 105 ? -7.389 0.685 20.924 1.00 95.81 105 VAL A O 1
ATOM 806 N N . ILE A 1 106 ? -8.328 1.730 22.679 1.00 96.19 106 ILE A N 1
ATOM 807 C CA . ILE A 1 106 ? -7.962 3.090 22.239 1.00 96.19 106 ILE A CA 1
ATOM 808 C C . ILE A 1 106 ? -6.447 3.240 22.110 1.00 96.19 106 ILE A C 1
ATOM 810 O O . ILE A 1 106 ? -5.969 3.676 21.061 1.00 96.19 106 ILE A O 1
ATOM 814 N N . ASN A 1 107 ? -5.695 2.858 23.143 1.00 96.38 107 ASN A N 1
ATOM 815 C CA . ASN A 1 107 ? -4.237 2.973 23.135 1.00 96.38 107 ASN A CA 1
ATOM 816 C C . ASN A 1 107 ? -3.633 2.136 22.002 1.00 96.38 107 ASN A C 1
ATOM 818 O O . ASN A 1 107 ? -2.826 2.627 21.219 1.00 96.38 107 ASN A O 1
ATOM 822 N N . ARG A 1 108 ? -4.118 0.902 21.825 1.00 96.50 108 ARG A N 1
ATOM 823 C CA . ARG A 1 108 ? -3.683 0.035 20.725 1.00 96.50 108 ARG A CA 1
ATOM 824 C C . ARG A 1 108 ? -4.023 0.614 19.346 1.00 96.50 108 ARG A C 1
ATOM 826 O O . ARG A 1 108 ? -3.231 0.480 18.416 1.00 96.50 108 ARG A O 1
ATOM 833 N N . ARG A 1 109 ? -5.185 1.259 19.190 1.00 97.69 109 ARG A N 1
ATOM 834 C CA . ARG A 1 109 ? -5.551 1.961 17.951 1.00 97.69 109 ARG A CA 1
ATOM 835 C C . ARG A 1 109 ? -4.587 3.114 17.670 1.00 97.69 109 ARG A C 1
ATOM 837 O O . ARG A 1 109 ? -4.189 3.273 16.520 1.00 97.69 109 ARG A O 1
ATOM 844 N N . ALA A 1 110 ? -4.203 3.886 18.687 1.00 97.06 110 ALA A N 1
ATOM 845 C CA . ALA A 1 110 ? -3.220 4.959 18.541 1.00 97.06 110 ALA A CA 1
ATOM 846 C C . ALA A 1 110 ? -1.865 4.418 18.047 1.00 97.06 110 ALA A C 1
ATOM 848 O O . ALA A 1 110 ? -1.358 4.900 17.036 1.00 97.06 110 ALA A O 1
ATOM 849 N N . ASP A 1 111 ? -1.364 3.330 18.642 1.00 97.25 111 ASP A N 1
ATOM 850 C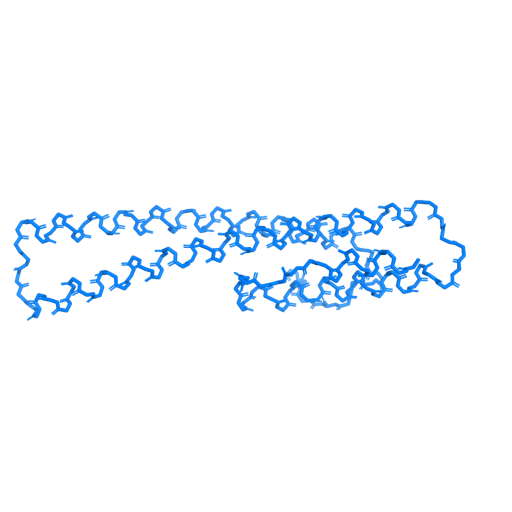 CA . ASP A 1 111 ? -0.129 2.670 18.189 1.00 97.25 111 ASP A CA 1
ATOM 851 C C . ASP A 1 111 ? -0.217 2.210 16.721 1.00 97.25 111 ASP A C 1
ATOM 853 O O . ASP A 1 111 ? 0.745 2.297 15.951 1.00 97.25 111 ASP A O 1
ATOM 857 N N . PHE A 1 112 ? -1.382 1.702 16.301 1.00 97.44 112 PHE A N 1
ATOM 858 C CA . PHE A 1 112 ? -1.605 1.300 14.912 1.00 97.44 112 PHE A CA 1
ATOM 859 C C . PHE A 1 112 ? -1.650 2.487 13.948 1.00 97.44 112 PHE A C 1
ATOM 861 O O . PHE A 1 112 ? -1.152 2.355 12.829 1.00 97.44 112 PHE A O 1
ATOM 868 N N . ILE A 1 113 ? -2.184 3.636 14.370 1.00 97.81 113 ILE A N 1
ATOM 869 C CA . ILE A 1 113 ? -2.163 4.880 13.588 1.00 97.81 113 ILE A CA 1
ATOM 870 C C . ILE A 1 113 ? -0.726 5.364 13.395 1.00 97.81 113 ILE A C 1
ATOM 872 O O . ILE A 1 113 ? -0.329 5.648 12.265 1.00 97.81 113 ILE A O 1
ATOM 876 N N . ASP A 1 114 ? 0.084 5.383 14.451 1.00 97.75 114 ASP A N 1
ATOM 877 C CA . ASP A 1 114 ? 1.491 5.784 14.352 1.00 97.75 114 ASP A CA 1
ATOM 878 C C . ASP A 1 114 ? 2.270 4.857 13.418 1.00 97.75 114 ASP A C 1
ATOM 880 O O . ASP A 1 114 ? 3.013 5.302 12.536 1.00 97.75 114 ASP A O 1
ATOM 884 N N . LYS A 1 115 ? 2.027 3.548 13.533 1.00 96.88 115 LYS A N 1
ATOM 885 C CA . LYS A 1 115 ? 2.589 2.554 12.621 1.00 96.88 115 LYS A CA 1
ATOM 886 C C . LYS A 1 115 ? 2.128 2.772 11.180 1.00 96.88 115 LYS A C 1
ATOM 888 O O . LYS A 1 115 ? 2.950 2.656 10.275 1.00 96.88 115 LYS A O 1
ATOM 893 N N . TYR A 1 116 ? 0.851 3.072 10.946 1.00 97.88 116 TYR A N 1
ATOM 894 C CA . TYR A 1 116 ? 0.338 3.378 9.610 1.00 97.88 116 TYR A CA 1
ATOM 895 C C . 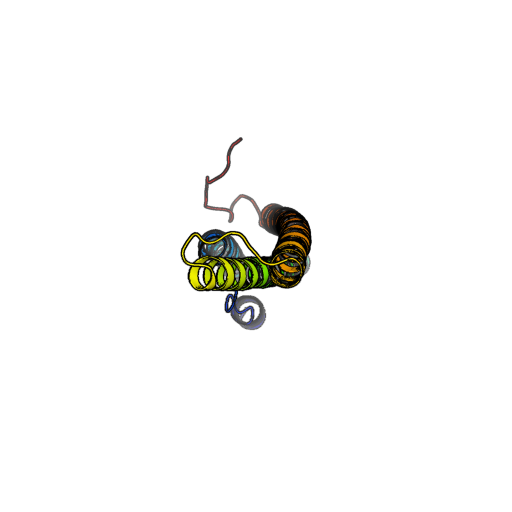TYR A 1 116 ? 1.030 4.608 9.022 1.00 97.88 116 TYR A C 1
ATOM 897 O O . TYR A 1 116 ? 1.541 4.529 7.910 1.00 97.88 116 TYR A O 1
ATOM 905 N N . ASN A 1 117 ? 1.135 5.698 9.784 1.00 97.62 117 ASN A N 1
ATOM 906 C CA . ASN A 1 117 ? 1.794 6.929 9.347 1.00 97.62 117 ASN A CA 1
ATOM 907 C C . ASN A 1 117 ? 3.268 6.692 8.994 1.00 97.62 117 ASN A C 1
ATOM 909 O O . ASN A 1 117 ? 3.757 7.180 7.975 1.00 97.62 117 ASN A O 1
ATOM 913 N N . TYR A 1 118 ? 3.971 5.889 9.795 1.00 97.38 118 TYR A N 1
ATOM 914 C CA . TYR A 1 118 ? 5.333 5.468 9.482 1.00 97.38 118 TYR A CA 1
ATOM 915 C C . TYR A 1 118 ? 5.404 4.705 8.147 1.00 97.38 118 TYR A C 1
ATOM 917 O O . TYR A 1 118 ? 6.222 5.040 7.290 1.00 97.38 118 TYR A O 1
ATOM 925 N N . ARG A 1 119 ? 4.513 3.725 7.928 1.00 96.94 119 ARG A N 1
ATOM 926 C CA . ARG A 1 119 ? 4.466 2.951 6.672 1.00 96.94 119 ARG A CA 1
ATOM 927 C C . ARG A 1 119 ? 4.036 3.783 5.466 1.00 96.94 119 ARG A C 1
ATOM 929 O O . ARG A 1 119 ? 4.518 3.534 4.366 1.00 96.94 119 ARG A O 1
ATOM 936 N N . ASP A 1 120 ? 3.167 4.769 5.654 1.00 96.88 120 ASP A N 1
ATOM 937 C CA . ASP A 1 120 ? 2.770 5.697 4.597 1.00 96.88 120 ASP A CA 1
ATOM 938 C C . ASP A 1 120 ? 3.946 6.576 4.154 1.00 96.88 120 ASP A C 1
ATOM 940 O O . ASP A 1 120 ? 4.165 6.763 2.958 1.00 96.88 120 ASP A O 1
ATOM 944 N N . ASN A 1 121 ? 4.774 7.032 5.096 1.00 97.00 121 ASN A N 1
ATOM 945 C CA . ASN A 1 121 ? 5.999 7.763 4.775 1.00 97.00 121 ASN A CA 1
ATOM 946 C C . ASN A 1 121 ? 7.034 6.886 4.052 1.00 97.00 121 ASN A C 1
ATOM 948 O O . ASN A 1 121 ? 7.625 7.334 3.069 1.00 97.00 121 ASN A O 1
ATOM 952 N N . GLU A 1 122 ? 7.224 5.632 4.481 1.00 97.12 122 GLU A N 1
ATOM 953 C CA . GLU A 1 122 ? 8.073 4.675 3.754 1.00 97.12 122 GLU A CA 1
ATOM 954 C C . GLU A 1 122 ? 7.569 4.450 2.323 1.00 97.12 122 GLU A C 1
ATOM 956 O O . GLU A 1 122 ? 8.358 4.477 1.380 1.00 97.12 122 GLU A O 1
ATOM 961 N N . PHE A 1 123 ? 6.255 4.269 2.148 1.00 96.88 123 PHE A N 1
ATOM 962 C CA . PHE A 1 123 ? 5.648 4.101 0.831 1.00 96.88 123 PHE A CA 1
ATOM 963 C C . PHE A 1 123 ? 5.865 5.328 -0.057 1.00 96.88 123 PHE A C 1
ATOM 965 O O . PHE A 1 123 ? 6.307 5.177 -1.193 1.00 96.88 123 PHE A O 1
ATOM 972 N N . LYS A 1 124 ? 5.633 6.538 0.460 1.00 94.94 124 LYS A N 1
ATOM 973 C CA . LYS A 1 124 ? 5.885 7.791 -0.269 1.00 94.94 124 LYS A CA 1
ATOM 974 C C . LYS A 1 124 ? 7.347 7.925 -0.694 1.00 94.94 124 LYS A C 1
ATOM 976 O O . LYS A 1 124 ? 7.612 8.342 -1.820 1.00 94.94 124 LYS A O 1
ATOM 981 N N . SER A 1 125 ? 8.288 7.552 0.176 1.00 96.19 125 SER A N 1
ATOM 982 C CA . SER A 1 125 ? 9.716 7.554 -0.159 1.00 96.19 125 SER A CA 1
ATOM 983 C C . SER A 1 125 ? 10.023 6.558 -1.274 1.00 96.19 125 SER A C 1
ATOM 985 O O . SER A 1 125 ? 10.584 6.942 -2.295 1.00 96.19 125 SER A O 1
ATOM 987 N N . ALA A 1 126 ? 9.586 5.306 -1.129 1.00 95.00 126 ALA A N 1
ATOM 988 C CA . ALA A 1 126 ? 9.823 4.272 -2.130 1.00 95.00 126 ALA A CA 1
ATOM 989 C C . ALA A 1 126 ? 9.165 4.612 -3.480 1.00 95.00 126 ALA A C 1
ATOM 991 O O . ALA A 1 126 ? 9.762 4.410 -4.533 1.00 95.00 126 ALA A O 1
ATOM 992 N N . TYR A 1 127 ? 7.957 5.181 -3.466 1.00 93.00 127 TYR A N 1
ATOM 993 C CA . TYR A 1 127 ? 7.275 5.665 -4.666 1.00 93.00 127 TYR A CA 1
ATOM 994 C C . TYR A 1 127 ? 8.075 6.760 -5.383 1.00 93.00 127 TYR A C 1
ATOM 996 O O . TYR A 1 127 ? 8.219 6.736 -6.609 1.00 93.00 127 TYR A O 1
ATOM 1004 N N . LYS A 1 128 ? 8.633 7.707 -4.623 1.00 93.94 128 LYS A N 1
ATOM 1005 C CA . LYS A 1 128 ? 9.504 8.754 -5.162 1.00 93.94 128 LYS A CA 1
ATOM 1006 C C . LYS A 1 128 ? 10.767 8.159 -5.790 1.00 93.94 128 LYS A C 1
ATOM 1008 O O . LYS A 1 128 ? 11.148 8.587 -6.875 1.00 93.94 128 LYS A O 1
ATOM 1013 N N . ASP A 1 129 ? 11.382 7.167 -5.151 1.00 94.62 129 ASP A N 1
ATOM 1014 C CA . ASP A 1 129 ? 12.577 6.502 -5.682 1.00 94.62 129 ASP A CA 1
ATOM 1015 C C . ASP A 1 129 ? 12.294 5.808 -7.021 1.00 94.62 129 ASP A C 1
ATOM 1017 O O . ASP A 1 129 ? 13.071 5.952 -7.964 1.00 94.62 129 ASP A O 1
ATOM 1021 N N . VAL A 1 130 ? 11.144 5.136 -7.148 1.00 93.44 130 VAL A N 1
ATOM 1022 C CA . VAL A 1 130 ? 10.685 4.555 -8.424 1.00 93.44 130 VAL A CA 1
ATOM 1023 C C . VAL A 1 130 ? 10.494 5.633 -9.482 1.00 93.44 130 VAL A C 1
ATOM 1025 O O . VAL A 1 130 ? 11.014 5.505 -10.589 1.00 93.44 130 VAL A O 1
ATOM 1028 N N . SER A 1 131 ? 9.792 6.709 -9.124 1.00 91.19 131 SER A N 1
ATOM 1029 C CA . SER A 1 131 ? 9.491 7.811 -10.041 1.00 91.19 131 SER A CA 1
ATOM 1030 C C . SER A 1 131 ? 10.766 8.479 -10.568 1.00 91.19 131 SER A C 1
ATOM 1032 O O . SER A 1 131 ? 10.827 8.856 -11.731 1.00 91.19 131 SER A O 1
ATOM 1034 N N . ASN A 1 132 ? 11.802 8.593 -9.731 1.00 91.88 132 ASN A N 1
ATOM 1035 C CA . ASN A 1 132 ? 13.100 9.151 -10.121 1.00 91.88 132 ASN A CA 1
ATOM 1036 C C . ASN A 1 132 ? 13.938 8.194 -10.979 1.00 91.88 132 ASN A C 1
ATOM 1038 O O . ASN A 1 132 ? 14.803 8.645 -11.728 1.00 91.88 132 ASN A O 1
ATOM 1042 N N . ALA A 1 133 ? 13.735 6.882 -10.838 1.00 90.81 133 ALA A N 1
ATOM 1043 C CA . ALA A 1 133 ? 14.474 5.874 -11.592 1.00 90.81 133 ALA A CA 1
ATOM 1044 C C . ALA A 1 133 ? 13.951 5.699 -13.025 1.00 90.81 133 ALA A C 1
ATOM 1046 O O . ALA A 1 133 ? 14.691 5.243 -13.897 1.00 90.81 133 ALA A O 1
ATOM 1047 N N . ILE A 1 134 ? 12.687 6.044 -13.271 1.00 87.56 134 ILE A N 1
ATOM 1048 C CA . ILE A 1 134 ? 12.078 5.986 -14.598 1.00 87.56 134 ILE A CA 1
ATOM 1049 C C . ILE A 1 134 ? 12.426 7.275 -15.360 1.00 87.56 134 ILE A C 1
ATOM 1051 O O . ILE A 1 134 ? 12.165 8.369 -14.856 1.00 87.56 134 ILE A O 1
ATOM 1055 N N . PRO A 1 135 ? 12.990 7.191 -16.580 1.00 83.81 135 PRO A N 1
ATOM 1056 C CA . PRO A 1 135 ? 13.267 8.381 -17.374 1.00 83.81 135 PRO A CA 1
ATOM 1057 C C . PRO A 1 135 ? 11.990 9.184 -17.654 1.00 83.81 135 PRO A C 1
ATOM 1059 O O . PRO A 1 135 ? 10.935 8.617 -17.944 1.00 83.81 135 PRO A O 1
ATOM 1062 N N . SER A 1 136 ? 12.092 10.513 -17.620 1.00 78.38 136 SER A N 1
ATOM 1063 C CA . SER A 1 136 ? 10.948 11.430 -17.761 1.00 78.38 136 SER A CA 1
ATOM 1064 C C . SER A 1 136 ? 10.186 11.285 -19.083 1.00 78.38 136 SER A C 1
ATOM 1066 O O . SER A 1 136 ? 8.989 11.541 -19.139 1.00 78.38 136 SER A O 1
ATOM 1068 N N . GLU A 1 137 ? 10.867 10.837 -20.134 1.00 74.50 137 GLU A N 1
ATOM 1069 C CA . GLU A 1 137 ? 10.306 10.485 -21.445 1.00 74.50 137 GLU A CA 1
ATOM 1070 C C . GLU A 1 137 ? 9.328 9.296 -21.401 1.00 74.50 137 GLU A C 1
ATOM 1072 O O . GLU A 1 137 ? 8.448 9.206 -22.253 1.00 74.50 137 GLU A O 1
ATOM 1077 N N . TRP A 1 138 ? 9.433 8.427 -20.390 1.00 72.38 138 TRP A N 1
ATOM 1078 C CA . TRP A 1 138 ? 8.534 7.285 -20.165 1.00 72.38 138 TRP A CA 1
ATOM 1079 C C . TRP A 1 138 ? 7.580 7.507 -18.985 1.00 72.38 138 TRP A C 1
ATOM 1081 O O . TRP A 1 138 ? 6.612 6.763 -18.826 1.00 72.38 138 TRP A O 1
ATOM 1091 N N . ALA A 1 139 ? 7.819 8.543 -18.176 1.00 63.81 139 ALA A N 1
ATOM 1092 C CA . ALA A 1 139 ? 6.904 9.000 -17.141 1.00 63.81 139 ALA A CA 1
ATOM 1093 C C . ALA A 1 139 ? 5.765 9.809 -17.787 1.00 63.81 139 ALA A C 1
ATOM 1095 O O . ALA A 1 139 ? 5.880 11.011 -18.033 1.00 63.81 139 ALA A O 1
ATOM 1096 N N . HIS A 1 140 ? 4.648 9.159 -18.110 1.00 50.66 140 HIS A N 1
ATOM 1097 C CA . HIS A 1 140 ? 3.433 9.850 -18.543 1.00 50.66 140 HIS A CA 1
ATOM 1098 C C . HIS A 1 140 ? 2.333 9.706 -17.498 1.00 50.66 140 HIS A C 1
ATOM 1100 O O . HIS A 1 140 ? 1.602 8.724 -17.456 1.00 50.66 140 HIS A O 1
ATOM 1106 N N . GLY A 1 141 ? 2.241 10.765 -16.697 1.00 45.31 141 GLY A N 1
ATOM 1107 C CA . GLY A 1 141 ? 1.230 11.028 -15.689 1.00 45.31 141 GLY A CA 1
ATOM 1108 C C . GLY A 1 141 ? 1.622 12.297 -14.943 1.00 45.31 141 GLY A C 1
ATOM 1109 O O . GLY A 1 141 ? 2.324 12.292 -13.939 1.00 45.31 141 GLY A O 1
ATOM 1110 N N . SER A 1 142 ? 1.212 13.433 -15.499 1.00 42.56 142 SER A N 1
ATOM 1111 C CA . SER A 1 142 ? 1.354 14.789 -14.961 1.00 42.56 142 SER A CA 1
ATOM 1112 C C . SER A 1 142 ? 0.512 14.983 -13.688 1.00 42.56 142 SER A C 1
ATOM 1114 O O . SER A 1 142 ? -0.322 15.881 -13.627 1.00 42.56 142 SER A O 1
ATOM 1116 N N . GLY A 1 143 ? 0.672 14.111 -12.696 1.00 39.94 143 GLY A N 1
ATOM 1117 C CA . GLY A 1 143 ? -0.214 13.983 -11.543 1.00 39.94 143 GLY A CA 1
ATOM 1118 C C . GLY A 1 143 ? 0.381 14.435 -10.216 1.00 39.94 143 GLY A C 1
ATOM 1119 O O . GLY A 1 143 ? -0.132 14.023 -9.191 1.00 39.94 143 GLY A O 1
ATOM 1120 N N . MET A 1 144 ? 1.461 15.223 -10.210 1.00 36.72 144 MET A N 1
ATOM 1121 C CA . MET A 1 144 ? 1.900 16.055 -9.075 1.00 36.72 144 MET A CA 1
ATOM 1122 C C . MET A 1 144 ? 3.025 16.987 -9.556 1.00 36.72 144 MET A C 1
ATOM 1124 O O . MET A 1 144 ? 4.210 16.785 -9.296 1.00 36.72 144 MET A O 1
ATOM 1128 N N . ARG A 1 145 ? 2.656 18.026 -10.314 1.00 35.19 145 ARG A N 1
ATOM 1129 C CA . ARG A 1 145 ? 3.392 19.291 -10.204 1.00 35.19 145 ARG A CA 1
ATOM 1130 C C . ARG A 1 145 ? 2.914 19.949 -8.909 1.00 35.19 145 ARG A C 1
ATOM 1132 O O . ARG A 1 145 ? 1.723 19.875 -8.618 1.00 35.19 145 ARG A O 1
ATOM 1139 N N . ALA A 1 146 ? 3.885 20.454 -8.152 1.00 35.28 146 ALA A N 1
ATOM 1140 C CA . ALA A 1 146 ? 3.753 21.084 -6.840 1.00 35.28 146 ALA A CA 1
ATOM 1141 C C . ALA A 1 146 ? 2.570 22.054 -6.709 1.00 35.28 146 ALA A C 1
ATOM 1143 O O . ALA A 1 146 ? 2.210 22.684 -7.730 1.00 35.28 146 ALA A O 1
#